Protein AF-Q2I1H5-F1 (afdb_monomer_lite)

InterPro domains:
  IPR007066 RNA polymerase Rpb1, domain 3 [PF04983] (5-114)
  IPR042102 RNA polymerase Rpb1, domain 3 superfamily [G3DSA:1.10.274.100] (1-108)
  IPR045867 DNA-directed RNA polymerase, subunit beta-prime [PTHR19376] (5-130)

pLDDT: mean 94.56, std 4.06, range [67.31, 97.88]

Secondary structure (DSSP, 8-state):
--SPPPPPSB-SSS-B--HHHHHHTTSPTT--EEE--SS--SS-TT--SEEEETTEEEE----HHHHSS-TTSHHHHHHHHHHHHHHHHHHHHHHHHHHHHHHHH-----GGGG---HHHHHHHHHHHHHHHHT-

Sequence (135 aa):
WDGTIPTPAILKPKPLWTGKQILSMTIPRGINIYRSPDPKSSSPVFDDGMLIENGEIIFGIVEKKTVGASQGGLIHVVFREKGPEATRTLFTGLQQIVNYWLFHNGFSIGIGDTVADKKTMAYITEQIKMRKQNV

Organism: NCBI:txid167361

Foldseek 3Di:
DPPDDDFAPDPPPHRHHDPQALLLVLFAFPQWAWFAAVVGDPDDPVQDTWTAHRSGTPTHDDDCCAPNPHDSHRLNRCCVPVNDVSSVSSVVSNCVVVVVVCVVVDDDDDPVVVDDDPVVVVVVVVVVVVVVVVD

Structure (mmCIF, N/CA/C/O backbone):
data_AF-Q2I1H5-F1
#
_entry.id   AF-Q2I1H5-F1
#
loop_
_atom_site.group_PDB
_atom_site.id
_atom_site.type_symbol
_atom_site.label_atom_id
_atom_site.label_alt_id
_atom_site.label_comp_id
_atom_site.label_asym_id
_atom_site.label_entity_id
_atom_site.label_seq_id
_atom_site.pdbx_PDB_ins_code
_atom_site.Cartn_x
_atom_site.Cartn_y
_atom_site.Cartn_z
_atom_site.occupancy
_atom_site.B_iso_or_equiv
_atom_site.auth_seq_id
_atom_site.auth_comp_id
_atom_site.auth_asym_id
_atom_site.auth_atom_id
_atom_site.pdbx_PDB_model_num
ATOM 1 N N . TRP A 1 1 ? -5.488 -8.545 16.524 1.00 77.75 1 TRP A N 1
ATOM 2 C CA . TRP A 1 1 ? -6.118 -9.724 15.905 1.00 77.75 1 TRP A CA 1
ATOM 3 C C . TRP A 1 1 ? -7.009 -10.374 16.945 1.00 77.75 1 TRP A C 1
ATOM 5 O O . TRP A 1 1 ? -6.611 -10.426 18.101 1.00 77.75 1 TRP A O 1
ATOM 15 N N . ASP A 1 2 ? -8.209 -10.787 16.557 1.00 83.25 2 ASP A N 1
ATOM 16 C CA . ASP A 1 2 ? -9.241 -11.355 17.433 1.00 83.25 2 ASP A CA 1
ATOM 17 C C . ASP A 1 2 ? -9.291 -12.895 17.386 1.00 83.25 2 ASP A C 1
ATOM 19 O O . ASP A 1 2 ? -10.192 -13.502 17.954 1.00 83.25 2 ASP A O 1
ATOM 23 N N . GLY A 1 3 ? -8.326 -13.538 16.716 1.00 87.81 3 GLY A N 1
ATOM 24 C CA . GLY A 1 3 ? -8.266 -14.996 16.576 1.00 87.81 3 GLY A CA 1
ATOM 25 C C . GLY A 1 3 ? -9.159 -15.551 15.465 1.00 87.81 3 GLY A C 1
ATOM 26 O O . GLY A 1 3 ? -9.112 -16.748 15.191 1.00 87.81 3 GLY A O 1
ATOM 27 N N . THR A 1 4 ? -9.949 -14.705 14.797 1.00 89.25 4 THR A N 1
ATOM 28 C CA . THR A 1 4 ? -10.846 -15.138 13.724 1.00 89.25 4 THR A CA 1
ATOM 29 C C . THR A 1 4 ? -10.154 -15.049 12.365 1.00 89.25 4 THR A C 1
ATOM 31 O O . THR A 1 4 ? -9.385 -14.122 12.089 1.00 89.25 4 THR A O 1
ATOM 34 N N . ILE A 1 5 ? -10.382 -16.056 11.521 1.00 90.25 5 ILE A N 1
ATOM 35 C CA . ILE A 1 5 ? -9.905 -16.078 10.135 1.00 90.25 5 ILE A CA 1
ATOM 36 C C . ILE A 1 5 ? -11.057 -15.573 9.260 1.00 90.25 5 ILE A C 1
ATOM 38 O O . ILE A 1 5 ? -12.156 -16.125 9.358 1.00 90.25 5 ILE A O 1
ATOM 42 N N . PRO A 1 6 ? -10.847 -14.549 8.413 1.00 93.25 6 PRO A N 1
ATOM 43 C CA . PRO A 1 6 ? -11.909 -14.030 7.562 1.00 93.25 6 PRO A CA 1
ATOM 44 C C . PRO A 1 6 ? -12.341 -15.070 6.527 1.00 93.25 6 PRO A C 1
ATOM 46 O O . PRO A 1 6 ? -11.548 -15.911 6.098 1.00 93.25 6 PRO A O 1
ATOM 49 N N . THR A 1 7 ? -13.585 -14.981 6.066 1.00 95.31 7 THR A N 1
ATOM 50 C CA . THR A 1 7 ? -14.070 -15.807 4.955 1.00 95.31 7 THR A CA 1
ATOM 51 C C . THR A 1 7 ? -13.261 -15.497 3.684 1.00 95.31 7 THR A C 1
ATOM 53 O O . THR A 1 7 ? -13.078 -14.322 3.350 1.00 95.31 7 THR A O 1
ATOM 56 N N . PRO A 1 8 ? -12.759 -16.510 2.955 1.00 96.94 8 PRO A N 1
ATOM 57 C CA . PRO A 1 8 ? -12.002 -16.285 1.725 1.00 96.94 8 PRO A CA 1
ATOM 58 C C . PRO A 1 8 ? -12.863 -15.596 0.661 1.00 96.94 8 PRO A C 1
ATOM 60 O O . PRO A 1 8 ? -14.041 -15.919 0.509 1.00 96.94 8 PRO A O 1
ATOM 63 N N . ALA A 1 9 ? -12.268 -14.674 -0.104 1.00 96.56 9 ALA A N 1
ATOM 64 C CA . ALA A 1 9 ? -12.951 -14.007 -1.218 1.00 96.56 9 ALA A CA 1
ATOM 65 C C . ALA A 1 9 ? -13.382 -14.987 -2.317 1.00 96.56 9 ALA A C 1
ATOM 67 O O . ALA A 1 9 ? -14.408 -14.790 -2.964 1.00 96.56 9 ALA A O 1
ATOM 68 N N . ILE A 1 10 ? -12.597 -16.042 -2.540 1.00 97.00 10 ILE A N 1
ATOM 69 C CA . ILE A 1 10 ? -12.890 -17.084 -3.521 1.00 97.00 10 ILE A CA 1
ATOM 70 C C . ILE A 1 10 ? -13.060 -18.389 -2.757 1.00 97.00 10 ILE A C 1
ATOM 72 O O . ILE A 1 10 ? -12.123 -18.839 -2.111 1.00 97.00 10 ILE A O 1
ATOM 76 N N . LEU A 1 11 ? -14.243 -19.002 -2.823 1.00 95.94 11 LEU A N 1
ATOM 77 C CA . LEU A 1 11 ? -14.542 -20.259 -2.118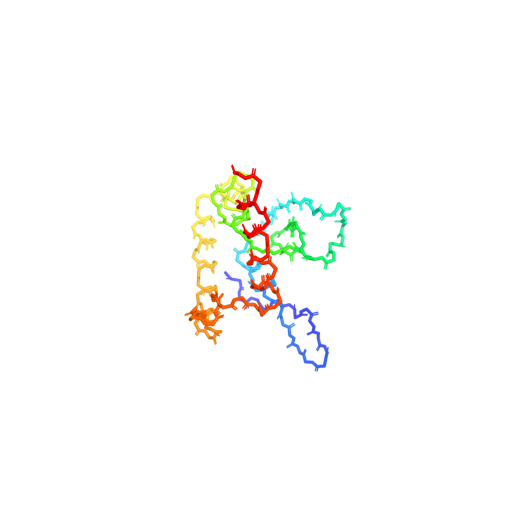 1.00 95.94 11 LEU A CA 1
ATOM 78 C C . LEU A 1 11 ? -14.256 -21.502 -2.968 1.00 95.94 11 LEU A C 1
ATOM 80 O O . LEU A 1 11 ? -13.833 -22.534 -2.452 1.00 95.94 11 LEU A O 1
ATOM 84 N N . LYS A 1 12 ? -14.508 -21.414 -4.276 1.00 95.12 12 LYS A N 1
ATOM 85 C CA . LYS A 1 12 ? -14.357 -22.511 -5.236 1.00 95.12 12 LYS A CA 1
ATOM 86 C C . LYS A 1 12 ? -13.502 -22.047 -6.416 1.00 95.12 12 LYS A C 1
ATOM 88 O O . LYS A 1 12 ? -13.605 -20.883 -6.793 1.00 95.12 12 LYS A O 1
ATOM 93 N N . PRO A 1 13 ? -12.698 -22.933 -7.028 1.00 95.94 13 PRO A N 1
ATOM 94 C CA . PRO A 1 13 ? -12.502 -24.350 -6.688 1.00 95.94 13 PRO A CA 1
ATOM 95 C C . PRO A 1 13 ? -11.647 -24.580 -5.430 1.00 95.94 13 PRO A C 1
ATOM 97 O O . PRO A 1 13 ? -11.707 -25.656 -4.844 1.00 95.94 13 PRO A O 1
ATOM 100 N N . LYS A 1 14 ? -10.885 -23.572 -4.994 1.00 95.81 14 LYS A N 1
ATOM 101 C CA . LYS A 1 14 ? -10.060 -23.601 -3.783 1.00 95.81 14 LYS A CA 1
ATOM 102 C C . LYS A 1 14 ? -10.304 -22.320 -2.977 1.00 95.81 14 LYS A C 1
ATOM 104 O O . LYS A 1 14 ? -10.423 -21.266 -3.604 1.00 95.81 14 LYS A O 1
ATOM 109 N N . PRO A 1 15 ? -10.335 -22.384 -1.633 1.00 96.75 15 PRO A N 1
ATOM 110 C CA . PRO A 1 15 ? -10.400 -21.192 -0.800 1.00 96.75 15 PRO A CA 1
ATOM 111 C C . PRO A 1 15 ? -9.151 -20.321 -1.002 1.00 96.75 15 PRO A C 1
ATOM 113 O O . PRO A 1 15 ? -8.033 -20.776 -0.745 1.00 96.75 15 PRO A O 1
ATOM 116 N N . LEU A 1 16 ? -9.337 -19.086 -1.475 1.00 97.38 16 LEU A N 1
ATOM 117 C CA . LEU A 1 16 ? -8.277 -18.095 -1.671 1.00 97.38 16 LEU A CA 1
ATOM 118 C C . LEU A 1 16 ? -8.685 -16.742 -1.082 1.00 97.38 16 LEU A C 1
ATOM 120 O O . LEU A 1 16 ? -9.809 -16.270 -1.267 1.00 97.38 16 LEU A O 1
ATOM 124 N N . TRP A 1 17 ? -7.728 -16.109 -0.408 1.00 97.25 17 TRP A N 1
ATOM 125 C CA . TRP A 1 17 ? -7.852 -14.769 0.155 1.00 97.25 17 TRP A CA 1
ATOM 126 C C . TRP A 1 17 ? -7.133 -13.758 -0.726 1.00 97.25 17 TRP A C 1
ATOM 128 O O . TRP A 1 17 ? -6.097 -14.063 -1.319 1.00 97.25 17 TRP A O 1
ATOM 138 N N . THR A 1 18 ? -7.659 -12.538 -0.787 1.00 97.44 18 THR A N 1
ATOM 139 C CA . THR A 1 18 ? -6.976 -11.441 -1.481 1.00 97.44 18 THR A CA 1
ATOM 140 C C . THR A 1 18 ? -6.002 -10.728 -0.547 1.00 97.44 18 THR A C 1
ATOM 142 O O . THR A 1 18 ? -6.183 -10.703 0.671 1.00 97.44 18 THR A O 1
ATOM 145 N N . GLY A 1 19 ? -4.992 -10.064 -1.118 1.00 96.19 19 GLY A N 1
ATOM 146 C CA . GLY A 1 19 ? -4.100 -9.201 -0.337 1.00 96.19 19 GLY A CA 1
ATOM 147 C C . GLY A 1 19 ? -4.857 -8.089 0.400 1.00 96.19 19 GLY A C 1
ATOM 148 O O . GLY A 1 19 ? -4.545 -7.792 1.550 1.00 96.19 19 GLY A O 1
ATOM 149 N N . LYS A 1 20 ? -5.913 -7.539 -0.219 1.00 96.81 20 LYS A N 1
ATOM 150 C CA . LYS A 1 20 ? -6.780 -6.519 0.393 1.00 96.81 20 LYS A CA 1
ATOM 151 C C . LYS A 1 20 ? -7.499 -7.042 1.639 1.00 96.81 20 LYS A C 1
ATOM 153 O O . LYS A 1 20 ? -7.543 -6.330 2.638 1.00 96.81 20 LYS A O 1
ATOM 158 N N . GLN A 1 21 ? -7.999 -8.282 1.616 1.00 96.25 21 GLN A N 1
ATOM 159 C CA . GLN A 1 21 ? -8.639 -8.900 2.784 1.00 96.25 21 GLN A CA 1
ATOM 160 C C . GLN A 1 21 ? -7.670 -9.021 3.962 1.00 96.25 21 GLN A C 1
ATOM 162 O O . GLN A 1 21 ? -7.999 -8.612 5.070 1.00 96.25 21 GLN A O 1
ATOM 167 N N . ILE A 1 22 ? -6.461 -9.533 3.717 1.00 95.50 22 ILE A N 1
ATOM 168 C CA . ILE A 1 22 ? -5.457 -9.701 4.776 1.00 95.50 22 ILE A CA 1
ATOM 169 C C . ILE A 1 22 ? -5.007 -8.343 5.324 1.00 95.50 22 ILE A C 1
ATOM 171 O O . ILE A 1 22 ? -4.895 -8.171 6.535 1.00 95.50 22 ILE A O 1
ATOM 175 N N . LEU A 1 23 ? -4.798 -7.352 4.453 1.00 95.56 23 LEU A N 1
ATOM 176 C CA . LEU A 1 23 ? -4.395 -6.016 4.884 1.00 95.56 23 LEU A CA 1
ATOM 177 C C . LEU A 1 23 ? -5.499 -5.316 5.695 1.00 95.56 23 LEU A C 1
ATOM 179 O O . LEU A 1 23 ? -5.200 -4.654 6.688 1.00 95.56 23 LEU A O 1
ATOM 183 N N . SER A 1 24 ? -6.769 -5.525 5.336 1.00 96.31 24 SER A N 1
ATOM 184 C CA . SER A 1 24 ? -7.930 -4.974 6.055 1.00 96.31 24 SER A CA 1
ATOM 185 C C . SER A 1 24 ? -8.008 -5.443 7.508 1.00 96.31 24 SER A C 1
ATOM 187 O O . SER A 1 24 ? -8.428 -4.682 8.370 1.00 96.31 24 SER A O 1
ATOM 189 N N . MET A 1 25 ? -7.499 -6.638 7.834 1.00 94.62 25 MET A N 1
ATOM 190 C CA . MET A 1 25 ? -7.460 -7.137 9.219 1.00 94.62 25 MET A CA 1
ATOM 191 C C . MET A 1 25 ? -6.621 -6.262 10.168 1.00 94.62 25 MET A C 1
ATOM 193 O O . MET A 1 25 ? -6.734 -6.388 11.388 1.00 94.62 25 MET A O 1
ATOM 197 N N . THR A 1 26 ? -5.753 -5.403 9.626 1.00 95.12 26 THR A N 1
ATOM 198 C CA . THR A 1 26 ? -4.949 -4.454 10.414 1.00 95.12 26 THR A CA 1
ATOM 199 C C . THR A 1 26 ? -5.659 -3.133 10.669 1.00 95.12 26 THR A C 1
ATOM 201 O O . THR A 1 26 ? -5.283 -2.407 11.590 1.00 95.12 26 THR A O 1
ATOM 204 N N . ILE A 1 27 ? -6.669 -2.812 9.860 1.00 95.81 27 ILE A N 1
ATOM 205 C CA . ILE A 1 27 ? -7.367 -1.538 9.920 1.00 95.81 27 ILE A CA 1
ATOM 206 C C . ILE A 1 27 ? -8.435 -1.626 11.019 1.00 95.81 27 ILE A C 1
ATOM 208 O O . ILE A 1 27 ? -9.248 -2.551 11.024 1.00 95.81 27 ILE A O 1
ATOM 212 N N . PRO A 1 28 ? -8.458 -0.685 11.981 1.00 95.38 28 PRO A N 1
ATOM 213 C CA . PRO A 1 28 ? -9.484 -0.676 13.014 1.00 95.38 28 PRO A CA 1
ATOM 214 C C . PRO A 1 28 ? -10.895 -0.559 12.427 1.00 95.38 28 PRO A C 1
ATO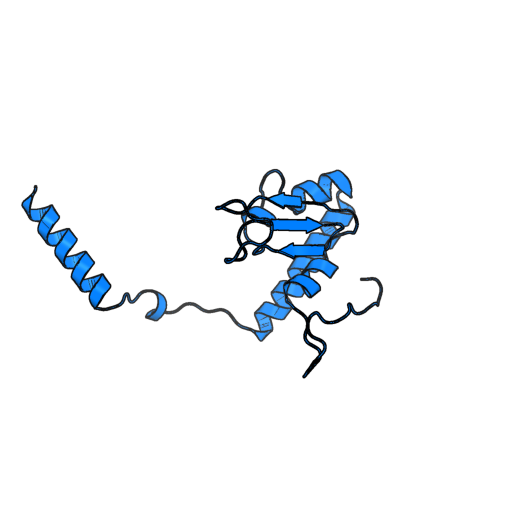M 216 O O . PRO A 1 28 ? -11.126 0.184 11.473 1.00 95.38 28 PRO A O 1
ATOM 219 N N . ARG A 1 29 ? -11.866 -1.224 13.060 1.00 94.50 29 ARG A N 1
ATOM 220 C CA . ARG A 1 29 ? -13.281 -1.087 12.687 1.00 94.50 29 ARG A CA 1
ATOM 221 C C . ARG A 1 29 ? -13.763 0.357 12.835 1.00 94.50 29 ARG A C 1
ATOM 223 O O . ARG A 1 29 ? -13.355 1.077 13.752 1.00 94.50 29 ARG A O 1
ATOM 230 N N . GLY A 1 30 ? -14.6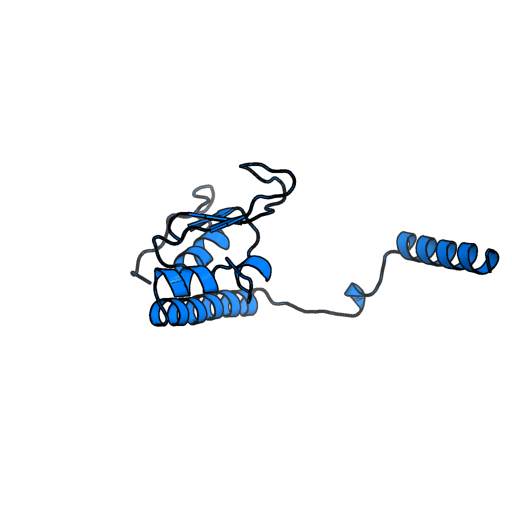84 0.758 11.968 1.00 94.31 30 GLY A N 1
ATOM 231 C CA . GLY A 1 30 ? -15.286 2.091 11.939 1.00 94.31 30 GLY A CA 1
ATOM 232 C C . GLY A 1 30 ? -14.469 3.156 11.208 1.00 94.31 30 GLY A C 1
ATOM 233 O O . GLY A 1 30 ? -14.877 4.308 11.227 1.00 94.31 30 GLY A O 1
ATOM 234 N N . ILE A 1 31 ? -13.348 2.788 10.581 1.00 97.06 31 ILE A N 1
ATOM 235 C CA . ILE A 1 31 ? -12.582 3.687 9.712 1.00 97.06 31 ILE A CA 1
ATOM 236 C C . ILE A 1 31 ? -13.227 3.717 8.333 1.00 97.06 31 ILE A C 1
ATOM 238 O O . ILE A 1 31 ? -13.416 2.665 7.720 1.00 97.06 31 ILE A O 1
ATOM 242 N N . ASN A 1 32 ? -13.517 4.920 7.840 1.00 96.81 32 ASN A N 1
ATOM 243 C CA . ASN A 1 32 ? -14.094 5.126 6.517 1.00 96.81 32 ASN A CA 1
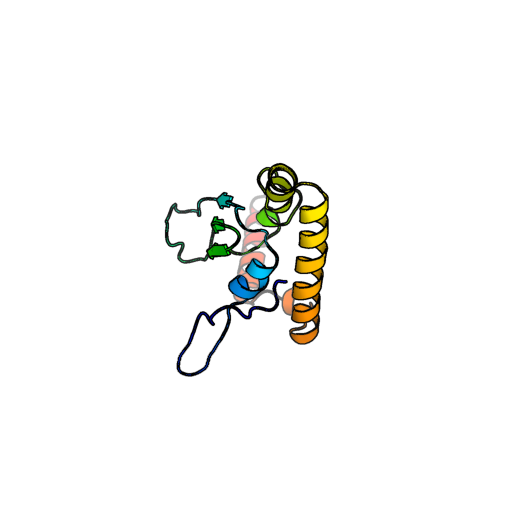ATOM 244 C C . ASN A 1 32 ? -13.251 6.118 5.715 1.00 96.81 32 ASN A C 1
ATOM 246 O O . ASN A 1 32 ? -12.955 7.215 6.185 1.00 96.81 32 ASN A O 1
ATOM 250 N N . ILE A 1 33 ? -12.859 5.739 4.500 1.00 95.38 33 ILE A N 1
ATOM 251 C CA . ILE A 1 33 ? -12.071 6.583 3.597 1.00 95.38 33 ILE A CA 1
ATOM 252 C C . ILE A 1 33 ? -12.613 6.420 2.190 1.00 95.38 33 ILE A C 1
ATOM 254 O O . ILE A 1 33 ? -12.733 5.302 1.701 1.00 95.38 33 ILE A O 1
ATOM 258 N N . TYR A 1 34 ? -12.877 7.540 1.523 1.00 95.00 34 TYR A N 1
ATOM 259 C CA . TYR A 1 34 ? -13.273 7.548 0.124 1.00 95.00 34 TYR A CA 1
ATOM 260 C C . TYR A 1 34 ? -12.411 8.513 -0.683 1.00 95.00 34 TYR A C 1
ATOM 262 O O . TYR A 1 34 ? -12.306 9.702 -0.380 1.00 95.00 34 TYR A O 1
ATOM 270 N N . ARG A 1 35 ? -11.813 7.986 -1.747 1.00 92.50 35 ARG A N 1
ATOM 271 C CA . ARG A 1 35 ? -11.140 8.732 -2.801 1.00 92.50 35 ARG A CA 1
ATOM 272 C C . ARG A 1 35 ? -11.714 8.264 -4.125 1.00 92.50 35 ARG A C 1
ATOM 274 O O . ARG A 1 35 ? -11.568 7.096 -4.481 1.00 92.50 35 ARG A O 1
ATOM 281 N N . SER A 1 36 ? -12.349 9.184 -4.843 1.00 91.38 36 SER A N 1
ATOM 282 C CA . SER A 1 36 ? -12.945 8.869 -6.135 1.00 91.38 36 SER A CA 1
ATOM 283 C C . SER A 1 36 ? -11.868 8.488 -7.160 1.00 91.38 36 SER A C 1
ATOM 285 O O . SER A 1 36 ? -10.864 9.203 -7.231 1.00 91.38 36 SER A O 1
ATOM 287 N N . PRO A 1 37 ? -12.087 7.435 -7.961 1.00 91.38 37 PRO A N 1
ATOM 288 C CA . PRO A 1 37 ? -11.261 7.142 -9.130 1.00 91.38 37 PRO A CA 1
ATOM 289 C C . PRO A 1 37 ? -11.458 8.185 -10.239 1.00 91.38 37 PRO A C 1
ATOM 291 O O . PRO A 1 37 ? -12.444 8.935 -10.221 1.00 91.38 37 PRO A O 1
ATOM 294 N N . ASP A 1 38 ? -10.551 8.193 -11.216 1.00 88.56 38 ASP A N 1
ATOM 295 C CA . ASP A 1 38 ? -10.668 8.958 -12.460 1.00 88.56 38 ASP A CA 1
ATOM 296 C C . ASP A 1 38 ? -10.659 8.017 -13.686 1.00 88.56 38 ASP A C 1
ATOM 298 O O . ASP A 1 38 ? -9.642 7.375 -13.962 1.00 88.56 38 ASP A O 1
ATOM 302 N N . PRO A 1 39 ? -11.776 7.878 -14.432 1.00 88.75 39 PRO A N 1
ATOM 303 C CA . PRO A 1 39 ? -13.063 8.563 -14.276 1.00 88.75 39 PRO A CA 1
ATOM 304 C C . PRO A 1 39 ? -13.857 8.098 -13.046 1.00 88.75 39 PRO A C 1
ATOM 306 O O . PRO A 1 39 ? -13.739 6.958 -12.591 1.00 88.75 39 PRO A O 1
ATOM 309 N N . LYS A 1 40 ? -14.733 8.975 -12.533 1.00 87.75 40 LYS A N 1
ATOM 310 C CA . LYS A 1 40 ? -15.587 8.670 -11.374 1.00 87.75 40 LYS A CA 1
ATOM 311 C C . LYS A 1 40 ? -16.489 7.472 -11.667 1.00 87.75 40 LYS A C 1
ATOM 313 O O . LYS A 1 40 ? -17.360 7.533 -12.530 1.00 87.75 40 LYS A O 1
ATOM 318 N N . SER A 1 41 ? -16.310 6.411 -10.895 1.00 87.69 41 SER A N 1
ATOM 319 C CA . SER A 1 41 ? -17.099 5.187 -10.953 1.00 87.69 41 SER A CA 1
ATOM 320 C C . SER A 1 41 ? -17.149 4.559 -9.565 1.00 87.69 41 SER A C 1
ATOM 322 O O . SER A 1 41 ? -16.172 4.615 -8.820 1.00 87.69 41 SER A O 1
ATOM 324 N N . SER A 1 42 ? -18.271 3.929 -9.223 1.00 85.12 42 SER A N 1
ATOM 325 C CA . SER A 1 42 ? -18.384 3.080 -8.027 1.00 85.12 42 SER A CA 1
ATOM 326 C C . SER A 1 42 ? -17.708 1.716 -8.210 1.00 85.12 42 SER A C 1
ATOM 328 O O . SER A 1 42 ? -17.558 0.962 -7.255 1.00 85.12 42 SER A O 1
ATOM 330 N N . SER A 1 43 ? -17.307 1.385 -9.438 1.00 88.81 43 SER A N 1
ATOM 331 C CA . SER A 1 43 ? -16.619 0.143 -9.794 1.00 88.81 43 SER A CA 1
ATOM 332 C C . SER A 1 43 ? -15.473 0.476 -10.755 1.00 88.81 43 SER A C 1
ATOM 334 O O . SER A 1 43 ? -15.647 0.403 -11.976 1.00 88.81 43 SER A O 1
ATOM 336 N N . PRO A 1 44 ? -14.326 0.950 -10.237 1.00 90.50 44 PRO A N 1
ATOM 337 C CA . PRO A 1 44 ? -13.190 1.326 -11.070 1.00 90.50 44 PRO A CA 1
ATOM 338 C C . PRO A 1 44 ? -12.574 0.103 -11.755 1.00 90.50 44 PRO A C 1
ATOM 340 O O . PRO A 1 44 ? -12.186 -0.861 -11.101 1.00 90.50 44 PRO A O 1
ATOM 343 N N . VAL A 1 45 ? -12.434 0.167 -13.081 1.00 90.38 45 VAL A N 1
ATOM 344 C CA . VAL A 1 45 ? -11.882 -0.931 -13.900 1.00 90.38 45 VAL A CA 1
ATOM 345 C C . VAL A 1 45 ? -10.395 -1.165 -13.613 1.00 90.38 45 VAL A C 1
ATOM 347 O O . VAL A 1 45 ? -9.930 -2.300 -13.637 1.00 90.38 45 VAL A O 1
ATOM 350 N N . PHE A 1 46 ? -9.657 -0.095 -13.314 1.00 90.81 46 PHE A N 1
ATOM 351 C CA . PHE A 1 46 ? -8.212 -0.131 -13.074 1.00 90.81 46 PHE A CA 1
ATOM 352 C C . PHE A 1 46 ? -7.840 -0.156 -11.588 1.00 90.81 46 PHE A C 1
ATOM 354 O O . PHE A 1 46 ? -6.684 0.081 -11.256 1.00 90.81 46 PHE A O 1
ATOM 361 N N . ASP A 1 47 ? -8.812 -0.416 -10.702 1.00 92.12 47 ASP A N 1
ATOM 362 C CA . ASP A 1 47 ? -8.607 -0.397 -9.245 1.00 92.12 47 ASP A CA 1
ATOM 363 C C . ASP A 1 47 ? -8.045 0.952 -8.741 1.00 92.12 47 ASP A C 1
ATOM 365 O O . ASP A 1 47 ? -7.303 1.024 -7.761 1.00 92.12 47 ASP A O 1
ATOM 369 N N . ASP A 1 48 ? -8.392 2.031 -9.448 1.00 91.81 48 ASP A N 1
ATOM 370 C CA . ASP A 1 48 ? -8.042 3.401 -9.083 1.00 91.81 48 ASP A CA 1
ATOM 371 C C . ASP A 1 48 ? -8.918 3.909 -7.924 1.00 91.81 48 ASP A C 1
ATOM 373 O O . ASP A 1 48 ? -9.976 3.357 -7.607 1.00 91.81 48 ASP A O 1
ATOM 377 N N . GLY A 1 49 ? -8.480 4.988 -7.282 1.00 93.25 49 GLY A N 1
ATOM 378 C CA . GLY A 1 49 ? -9.123 5.528 -6.094 1.00 93.25 49 GLY A CA 1
ATOM 379 C C . GLY A 1 49 ? -8.866 4.675 -4.850 1.00 93.25 49 GLY A C 1
ATOM 380 O O . GLY A 1 49 ? -7.880 3.945 -4.746 1.00 93.25 49 GLY A O 1
ATOM 381 N N . MET A 1 50 ? -9.718 4.844 -3.841 1.00 95.69 50 MET A N 1
ATOM 382 C CA . MET A 1 50 ? -9.657 4.080 -2.594 1.00 95.69 50 MET A CA 1
ATOM 383 C C . MET A 1 50 ? -11.010 4.130 -1.896 1.00 95.69 50 MET A C 1
ATOM 385 O O . MET A 1 50 ? -11.520 5.223 -1.643 1.00 95.69 50 MET A O 1
ATOM 389 N N . LEU A 1 51 ? -11.553 2.973 -1.532 1.00 96.12 51 LEU A N 1
ATOM 390 C CA . LEU A 1 51 ? -12.722 2.876 -0.664 1.00 96.12 51 LEU A CA 1
ATOM 391 C C . LEU A 1 51 ? -12.422 1.923 0.489 1.00 96.12 51 LEU A C 1
ATOM 393 O O . LEU A 1 51 ? -12.216 0.727 0.284 1.00 96.12 51 LEU A O 1
ATOM 397 N N . ILE A 1 52 ? -12.415 2.480 1.696 1.00 97.31 52 ILE A N 1
ATOM 398 C CA . ILE A 1 52 ? -12.359 1.743 2.953 1.00 97.31 52 ILE A CA 1
ATOM 399 C C . ILE A 1 52 ? -13.677 1.996 3.668 1.00 97.31 52 ILE A C 1
ATOM 401 O O . ILE A 1 52 ? -14.011 3.154 3.920 1.00 97.31 52 ILE A O 1
ATOM 405 N N . GLU A 1 53 ? -14.402 0.934 3.990 1.00 96.94 53 GLU A N 1
ATOM 406 C CA . GLU A 1 53 ? -15.682 0.995 4.687 1.00 96.94 53 GLU A CA 1
ATOM 407 C C . GLU A 1 53 ? -15.619 0.127 5.943 1.00 96.94 53 GLU A C 1
ATOM 409 O O . GLU A 1 53 ? -15.294 -1.055 5.888 1.00 96.94 53 GLU A O 1
ATOM 414 N N . ASN A 1 54 ? -15.880 0.729 7.102 1.00 96.25 54 ASN A N 1
ATOM 415 C CA . ASN A 1 54 ? -15.823 0.076 8.409 1.00 96.25 54 ASN A CA 1
ATOM 416 C C . ASN A 1 54 ? -14.506 -0.691 8.692 1.00 96.25 54 ASN A C 1
ATOM 418 O O . ASN A 1 54 ? -14.491 -1.665 9.444 1.00 96.25 54 ASN A O 1
ATOM 422 N N . GLY A 1 55 ? -13.386 -0.222 8.139 1.00 95.38 55 GLY A N 1
ATOM 423 C CA . GLY A 1 55 ? -12.081 -0.880 8.240 1.00 95.38 55 GLY A CA 1
ATOM 424 C C . GLY A 1 55 ? -11.811 -1.965 7.188 1.00 95.38 55 GLY A C 1
ATOM 425 O O . GLY A 1 55 ? -10.763 -2.601 7.240 1.00 95.38 55 GLY A O 1
ATOM 426 N N . GLU A 1 56 ? -12.692 -2.162 6.209 1.00 96.62 56 GLU A N 1
ATOM 427 C CA . GLU A 1 56 ? -12.489 -3.100 5.102 1.00 96.62 56 GLU A CA 1
ATOM 428 C C . GLU A 1 56 ? -12.192 -2.367 3.793 1.00 96.62 56 GLU A C 1
ATOM 430 O O . GLU A 1 56 ? -12.896 -1.435 3.413 1.00 96.62 56 GLU A O 1
ATOM 435 N N . ILE A 1 57 ? -11.137 -2.780 3.087 1.00 97.06 57 ILE A N 1
ATOM 436 C CA . ILE A 1 57 ? -10.790 -2.236 1.769 1.00 97.06 57 ILE A CA 1
ATOM 437 C C . ILE A 1 57 ? -11.685 -2.895 0.718 1.00 97.06 57 ILE A C 1
ATOM 439 O O . ILE A 1 57 ? -11.513 -4.075 0.405 1.00 97.06 57 ILE A O 1
ATOM 443 N N . ILE A 1 58 ? -12.588 -2.111 0.133 1.00 95.44 58 ILE A N 1
ATOM 444 C CA . ILE A 1 58 ? -13.526 -2.567 -0.898 1.00 95.44 58 ILE A CA 1
ATOM 445 C C . ILE A 1 58 ? -12.858 -2.542 -2.278 1.00 95.44 58 ILE A C 1
ATOM 447 O O . ILE A 1 58 ? -12.869 -3.538 -3.000 1.00 95.44 58 ILE A O 1
ATOM 451 N N . PHE A 1 59 ? -12.220 -1.423 -2.628 1.00 95.00 59 PHE A N 1
ATOM 452 C CA . PHE A 1 59 ? -11.428 -1.273 -3.850 1.00 95.00 59 PHE A CA 1
ATOM 453 C C . PHE A 1 59 ? -10.300 -0.256 -3.654 1.00 95.00 59 PHE A C 1
ATOM 455 O O . PHE A 1 59 ? -10.313 0.535 -2.706 1.00 95.00 59 PHE A O 1
ATOM 462 N N . GLY A 1 60 ? -9.346 -0.255 -4.582 1.00 95.31 60 GLY A N 1
ATOM 463 C CA . GLY A 1 60 ? -8.239 0.687 -4.623 1.00 95.31 60 GLY A CA 1
ATOM 464 C C . GLY A 1 60 ? -6.893 0.030 -4.346 1.00 95.31 60 GLY A C 1
ATOM 465 O O . GLY A 1 60 ? -6.761 -0.839 -3.474 1.00 95.31 60 GLY A O 1
ATOM 466 N N . ILE A 1 61 ? -5.858 0.499 -5.039 1.00 95.56 61 ILE A N 1
ATOM 467 C CA . ILE A 1 61 ? -4.473 0.115 -4.757 1.00 95.56 61 ILE A CA 1
ATOM 468 C C . ILE A 1 61 ? -3.951 0.927 -3.566 1.00 95.56 61 ILE A C 1
ATOM 470 O O . ILE A 1 61 ? -3.975 2.160 -3.541 1.00 95.56 61 ILE A O 1
ATOM 474 N N . VAL A 1 62 ? -3.453 0.227 -2.546 1.00 95.56 62 VAL A N 1
ATOM 475 C CA . VAL A 1 62 ? -2.875 0.863 -1.358 1.00 95.56 62 VAL A CA 1
ATOM 476 C C . VAL A 1 62 ? -1.488 1.407 -1.696 1.00 95.56 62 VAL A C 1
ATOM 478 O O . VAL A 1 62 ? -0.500 0.682 -1.703 1.00 95.56 62 VAL A O 1
ATOM 481 N N . GLU A 1 63 ? -1.429 2.707 -1.978 1.00 93.69 63 GLU A N 1
ATOM 482 C CA . GLU A 1 63 ? -0.210 3.422 -2.366 1.00 93.69 63 GLU A CA 1
ATOM 483 C C . GLU A 1 63 ? 0.182 4.524 -1.364 1.00 93.69 63 GLU A C 1
ATOM 485 O O . GLU A 1 63 ? -0.492 4.760 -0.354 1.00 93.69 63 GLU A O 1
ATOM 490 N N . LYS A 1 64 ? 1.248 5.275 -1.680 1.00 94.56 64 LYS A N 1
ATOM 491 C CA . LYS A 1 64 ? 1.730 6.420 -0.887 1.00 94.56 64 LYS A CA 1
ATOM 492 C C . LYS A 1 64 ? 0.618 7.408 -0.530 1.00 94.56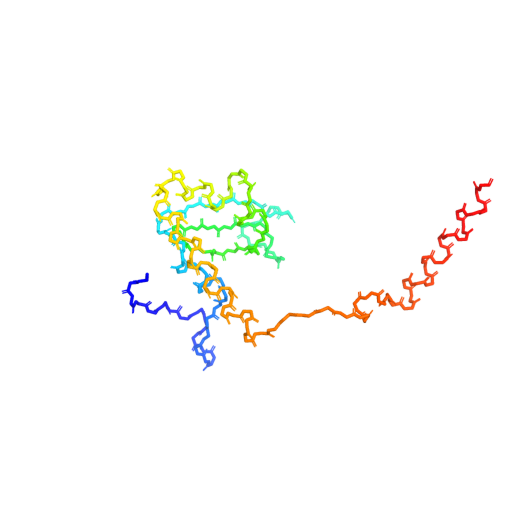 64 LYS A C 1
ATOM 494 O O . LYS A 1 64 ? 0.617 7.938 0.572 1.00 94.56 64 LYS A O 1
ATOM 499 N N . LYS A 1 65 ? -0.339 7.657 -1.426 1.00 92.31 65 LYS A N 1
ATOM 500 C CA . LYS A 1 65 ? -1.450 8.578 -1.149 1.00 92.31 65 LYS A CA 1
ATOM 501 C C . LYS A 1 65 ? -2.372 8.072 -0.033 1.00 92.31 65 LYS A C 1
ATOM 503 O O . LYS A 1 65 ? -3.073 8.866 0.585 1.00 92.31 65 LYS A O 1
ATOM 508 N N . THR A 1 66 ? -2.435 6.763 0.203 1.00 93.50 66 THR A N 1
ATOM 509 C CA . THR A 1 66 ? -3.317 6.147 1.207 1.00 93.50 66 THR A CA 1
ATOM 510 C C . THR A 1 66 ? -2.579 5.903 2.520 1.00 93.50 66 THR A C 1
ATOM 512 O O . THR A 1 66 ? -3.080 6.302 3.565 1.00 93.50 66 THR A O 1
ATOM 515 N N . VAL A 1 67 ? -1.383 5.306 2.481 1.00 94.38 67 VAL A N 1
ATOM 516 C CA . VAL A 1 67 ? -0.604 4.936 3.687 1.00 94.38 67 VAL A CA 1
ATOM 517 C C . VAL A 1 67 ? 0.577 5.862 3.982 1.00 94.38 67 VAL A C 1
ATOM 519 O O . VAL A 1 67 ? 1.302 5.643 4.944 1.00 94.38 67 VAL A O 1
ATOM 522 N N . GLY A 1 68 ? 0.820 6.879 3.160 1.00 92.31 68 GLY A N 1
ATOM 523 C CA . GLY A 1 68 ? 1.872 7.865 3.397 1.00 92.31 68 GLY A CA 1
ATOM 524 C C . GLY A 1 68 ? 1.411 9.031 4.270 1.00 92.31 68 GLY A C 1
ATOM 525 O O . GLY A 1 68 ? 0.287 9.073 4.771 1.00 92.31 68 GLY A O 1
ATOM 526 N N . ALA A 1 69 ? 2.289 10.027 4.406 1.00 92.62 69 ALA A N 1
ATOM 527 C CA . ALA A 1 69 ? 2.029 11.279 5.117 1.00 92.62 69 ALA A CA 1
ATOM 528 C C . ALA A 1 69 ? 1.126 12.230 4.301 1.00 92.62 69 ALA A C 1
ATOM 530 O O . ALA A 1 69 ? 1.503 13.353 3.972 1.00 92.62 69 ALA A O 1
ATOM 531 N N . SER A 1 70 ? -0.055 11.752 3.911 1.00 89.44 70 SER A N 1
ATOM 532 C CA . SER A 1 70 ? -1.048 12.506 3.146 1.00 89.44 70 SER A CA 1
ATOM 533 C C . SER A 1 70 ? -2.177 12.994 4.052 1.00 89.44 70 SER A C 1
ATOM 535 O O . SER A 1 70 ? -2.646 12.273 4.936 1.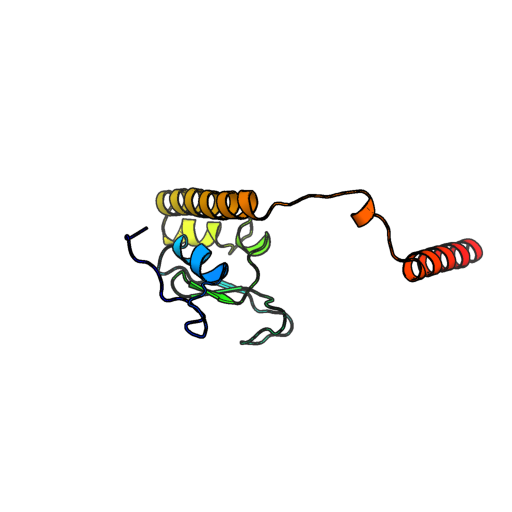00 89.44 70 SER A O 1
ATOM 537 N N . GLN A 1 71 ? -2.655 14.219 3.818 1.00 90.62 71 GLN A N 1
ATOM 538 C CA . GLN A 1 71 ? -3.884 14.694 4.456 1.00 90.62 71 GLN A CA 1
ATOM 539 C C . GLN A 1 71 ? -5.070 13.825 4.009 1.00 90.62 71 GLN A C 1
ATOM 541 O O . GLN A 1 71 ? -5.137 13.418 2.853 1.00 90.62 71 GLN A O 1
ATOM 546 N N . GLY A 1 72 ? -5.971 13.486 4.936 1.00 90.75 72 GLY A N 1
ATOM 547 C CA . GLY A 1 72 ? -7.035 12.506 4.694 1.00 90.75 72 GLY A CA 1
ATOM 548 C C . GLY A 1 72 ? -6.561 11.077 4.385 1.00 90.75 72 GLY A C 1
ATOM 549 O O . GLY A 1 72 ? -7.369 10.264 3.952 1.00 90.75 72 GLY A O 1
ATOM 550 N N . GLY A 1 73 ? -5.273 10.757 4.563 1.00 93.75 73 GLY A N 1
ATOM 551 C CA . GLY A 1 73 ? -4.760 9.392 4.428 1.00 93.75 73 GLY A CA 1
ATOM 552 C C . GLY A 1 73 ? -5.160 8.495 5.602 1.00 93.75 73 GLY A C 1
ATOM 553 O O . GLY A 1 73 ? -5.600 8.976 6.647 1.00 93.75 73 GLY A O 1
ATOM 554 N N . LEU A 1 74 ? -4.938 7.188 5.457 1.00 96.06 74 LEU A N 1
ATOM 555 C CA . LEU A 1 74 ? -5.306 6.167 6.440 1.00 96.06 74 LEU A CA 1
ATOM 556 C C . LEU A 1 74 ? -4.756 6.465 7.834 1.00 96.06 74 LEU A C 1
ATOM 558 O O . LEU A 1 74 ? -5.505 6.462 8.805 1.00 96.06 74 LEU A O 1
ATOM 562 N N . ILE A 1 75 ? -3.465 6.787 7.924 1.00 96.56 75 ILE A N 1
ATOM 563 C CA . ILE A 1 75 ? -2.809 7.095 9.201 1.00 96.56 75 ILE A CA 1
ATOM 564 C C . ILE A 1 75 ? -3.441 8.328 9.850 1.00 96.56 75 ILE A C 1
ATOM 566 O O . ILE A 1 75 ? -3.700 8.330 11.049 1.00 96.56 75 ILE A O 1
ATOM 570 N N . HIS A 1 76 ? -3.713 9.370 9.064 1.00 96.19 76 HIS A N 1
ATOM 571 C CA . HIS A 1 76 ? -4.297 10.605 9.574 1.00 96.19 76 HIS A CA 1
ATOM 572 C C . HIS A 1 76 ? -5.717 10.369 10.110 1.00 96.19 76 HIS A C 1
ATOM 574 O O . HIS A 1 76 ? -6.028 10.808 11.217 1.00 96.19 76 HIS A O 1
ATOM 580 N N . VAL A 1 77 ? -6.557 9.645 9.368 1.00 96.69 77 VAL A N 1
ATOM 581 C CA . VAL A 1 77 ? -7.930 9.325 9.791 1.00 96.69 77 VAL A CA 1
ATOM 582 C C . VAL A 1 77 ? -7.919 8.451 11.045 1.00 96.69 77 VAL A C 1
ATOM 584 O O . VAL A 1 77 ? -8.558 8.798 12.033 1.00 96.69 77 VAL A O 1
ATOM 587 N N . VAL A 1 78 ? -7.115 7.385 11.068 1.00 97.25 78 VAL A N 1
ATOM 588 C CA . VAL A 1 78 ? -7.018 6.483 12.227 1.00 97.25 78 VAL A CA 1
ATOM 589 C C . VAL A 1 78 ? -6.515 7.217 13.467 1.00 97.25 78 VAL A C 1
ATOM 591 O O . VAL A 1 78 ? -7.073 7.037 14.548 1.00 97.25 78 VAL A O 1
ATOM 594 N N . PHE A 1 79 ? -5.525 8.098 13.322 1.00 97.06 79 PHE A N 1
ATOM 595 C CA . PHE A 1 79 ? -5.023 8.891 14.441 1.00 97.06 79 PHE A CA 1
ATOM 596 C C . PHE A 1 79 ? -6.091 9.814 15.021 1.00 97.06 79 PHE A C 1
ATOM 598 O O . PHE A 1 79 ? -6.204 9.930 16.240 1.00 97.06 79 PHE A O 1
ATOM 605 N N . ARG A 1 80 ? -6.904 10.444 14.166 1.00 96.62 80 ARG A N 1
ATOM 606 C CA . ARG A 1 80 ? -7.965 11.351 14.617 1.00 96.62 80 ARG A CA 1
ATOM 607 C C . ARG A 1 80 ? -9.175 10.627 15.196 1.00 96.62 80 ARG A C 1
ATOM 609 O O . ARG A 1 80 ? -9.756 11.131 16.149 1.00 96.62 80 ARG A O 1
ATOM 616 N N . GLU A 1 81 ? -9.549 9.478 14.645 1.00 96.62 81 GLU A N 1
ATOM 617 C CA . GLU A 1 81 ? -10.769 8.764 15.045 1.00 96.62 81 GLU A CA 1
ATOM 618 C C . GLU A 1 81 ? -10.544 7.734 16.156 1.00 96.62 81 GLU A C 1
ATOM 620 O O . GLU A 1 81 ? -11.451 7.468 16.943 1.00 96.62 81 GLU A O 1
ATOM 625 N N . LYS A 1 82 ? -9.355 7.122 16.222 1.00 96.56 82 LYS A N 1
ATOM 626 C CA . LYS A 1 82 ? -9.035 6.015 17.145 1.00 96.56 82 LYS A CA 1
ATOM 627 C C . LYS A 1 82 ? -7.865 6.320 18.079 1.00 96.56 82 LYS A C 1
ATOM 629 O O . LYS A 1 82 ? -7.605 5.548 19.000 1.00 96.56 82 LYS A O 1
ATOM 634 N N . GLY A 1 83 ? -7.175 7.437 17.866 1.00 97.25 83 GLY A N 1
ATOM 635 C CA . GLY A 1 83 ? -6.092 7.897 18.724 1.00 97.25 83 GLY A CA 1
ATOM 636 C C . GLY A 1 83 ? -4.720 7.274 18.422 1.00 97.25 83 GLY A C 1
ATOM 637 O O . GLY A 1 83 ? -4.554 6.457 17.504 1.00 97.25 83 GLY A O 1
ATOM 638 N N . PRO A 1 84 ? -3.702 7.670 19.205 1.00 97.44 84 PRO A N 1
ATOM 639 C CA . PRO A 1 84 ? -2.306 7.316 18.958 1.00 97.44 84 PRO A CA 1
ATOM 640 C C . PRO A 1 84 ? -2.011 5.824 19.145 1.00 97.44 84 PRO A C 1
ATOM 642 O O . PRO A 1 84 ? -1.274 5.253 18.345 1.00 97.44 84 PRO A O 1
ATOM 645 N N . GLU A 1 85 ? -2.610 5.163 20.142 1.00 97.38 85 GLU A N 1
ATOM 646 C CA . GLU A 1 85 ? -2.354 3.737 20.399 1.00 97.38 85 GLU A CA 1
ATOM 647 C C . GLU A 1 85 ? -2.855 2.845 19.261 1.00 97.38 85 GLU A C 1
ATOM 649 O O . GLU A 1 85 ? -2.110 2.003 18.763 1.00 97.38 85 GLU A O 1
ATOM 654 N N . ALA A 1 86 ? -4.078 3.080 18.775 1.00 96.25 86 ALA A N 1
ATOM 655 C CA . ALA A 1 86 ? -4.611 2.353 17.624 1.00 96.25 86 ALA A CA 1
ATOM 656 C C . ALA A 1 86 ? -3.757 2.580 16.367 1.00 96.25 86 ALA A C 1
ATOM 658 O O . ALA A 1 86 ? -3.516 1.654 15.594 1.00 96.25 86 ALA A O 1
ATOM 659 N N . THR A 1 87 ? -3.245 3.800 16.193 1.00 96.94 87 THR A N 1
ATOM 660 C CA . THR A 1 87 ? -2.345 4.140 15.085 1.00 96.94 87 THR A CA 1
ATOM 661 C C . THR A 1 87 ? -1.007 3.410 15.198 1.00 96.94 87 THR A C 1
ATOM 663 O O . THR A 1 87 ? -0.503 2.892 14.204 1.00 96.94 87 THR A O 1
ATOM 666 N N . ARG A 1 88 ? -0.442 3.305 16.406 1.00 97.19 88 ARG A N 1
ATOM 667 C CA . ARG A 1 88 ? 0.772 2.520 16.665 1.00 97.19 88 ARG A CA 1
ATOM 668 C C . ARG A 1 88 ? 0.561 1.053 16.297 1.00 97.19 88 ARG A C 1
ATOM 670 O O . ARG A 1 88 ? 1.378 0.485 15.575 1.00 97.19 88 ARG A O 1
ATOM 677 N N . THR A 1 89 ? -0.549 0.458 16.735 1.00 96.19 89 THR A N 1
ATOM 678 C CA . THR A 1 89 ? -0.905 -0.924 16.382 1.00 96.19 89 THR A CA 1
ATOM 679 C C . THR A 1 89 ? -1.081 -1.101 14.875 1.00 96.19 89 THR A C 1
ATOM 681 O O . THR A 1 89 ? -0.596 -2.092 14.329 1.00 96.19 89 THR A O 1
ATOM 684 N N . LEU A 1 90 ? -1.706 -0.137 14.191 1.00 96.38 90 LEU A N 1
ATOM 685 C CA . LEU A 1 90 ? -1.844 -0.143 12.735 1.00 96.38 90 LEU A CA 1
ATOM 686 C C . LEU A 1 90 ? -0.475 -0.175 12.042 1.00 96.38 90 LEU A C 1
ATOM 688 O O . LEU A 1 90 ? -0.263 -1.009 11.164 1.00 96.38 90 LEU A O 1
ATOM 692 N N . PHE A 1 91 ? 0.467 0.688 12.444 1.00 97.06 91 PHE A N 1
ATOM 693 C CA . PHE A 1 91 ? 1.820 0.692 11.878 1.00 97.06 91 PHE A CA 1
ATOM 694 C C . PHE A 1 91 ? 2.507 -0.662 12.032 1.00 97.06 91 PHE A C 1
ATOM 696 O O . PHE A 1 91 ? 3.026 -1.201 11.054 1.00 97.06 91 PHE A O 1
ATOM 703 N N . THR A 1 92 ? 2.477 -1.226 13.241 1.00 97.12 92 THR A N 1
ATOM 704 C CA . THR A 1 92 ? 3.074 -2.536 13.512 1.00 97.12 92 THR A CA 1
ATOM 705 C C . THR A 1 92 ? 2.425 -3.630 12.664 1.00 97.12 92 THR A C 1
ATOM 707 O O . THR A 1 92 ? 3.140 -4.402 12.029 1.00 97.12 92 THR A O 1
ATOM 710 N N . GLY A 1 93 ? 1.091 -3.673 12.594 1.00 96.00 93 GLY A N 1
ATOM 711 C CA . GLY A 1 93 ? 0.362 -4.686 11.829 1.00 96.00 93 GLY A CA 1
ATOM 712 C C . GLY A 1 93 ? 0.633 -4.612 10.326 1.00 96.00 93 GLY A C 1
ATOM 713 O O . GLY A 1 93 ? 0.947 -5.631 9.709 1.00 96.00 93 GLY A O 1
ATOM 714 N N . LEU A 1 94 ? 0.573 -3.408 9.744 1.00 96.31 94 LEU A N 1
ATOM 715 C CA . LEU A 1 94 ? 0.864 -3.190 8.324 1.00 96.31 94 LEU A CA 1
ATOM 716 C C . LEU A 1 94 ? 2.288 -3.629 7.975 1.00 96.31 94 LEU A C 1
ATOM 718 O O . LEU A 1 94 ? 2.485 -4.372 7.015 1.00 96.31 94 LEU A O 1
ATOM 722 N N . GLN A 1 95 ? 3.278 -3.211 8.767 1.00 97.31 95 GLN A N 1
ATOM 723 C CA . GLN A 1 95 ? 4.678 -3.558 8.525 1.00 97.31 95 GLN A CA 1
ATOM 724 C C . GLN A 1 95 ? 4.921 -5.062 8.659 1.00 97.31 95 GLN A C 1
ATOM 726 O O . GLN A 1 95 ? 5.584 -5.639 7.805 1.00 97.31 95 GLN A O 1
ATOM 731 N N . GLN A 1 96 ? 4.370 -5.719 9.682 1.00 96.81 96 GLN A N 1
ATOM 732 C CA . GLN A 1 96 ? 4.544 -7.162 9.872 1.00 96.81 96 GLN A CA 1
ATOM 733 C C . GLN A 1 96 ? 3.991 -7.969 8.694 1.00 96.81 96 GLN A C 1
ATOM 735 O O . GLN A 1 96 ? 4.695 -8.828 8.163 1.00 96.81 96 GLN A O 1
ATOM 740 N N . ILE A 1 97 ? 2.767 -7.670 8.250 1.00 96.38 97 ILE A N 1
ATOM 741 C CA . ILE A 1 97 ? 2.132 -8.387 7.137 1.00 96.38 97 ILE A CA 1
ATOM 742 C C . ILE A 1 97 ? 2.864 -8.128 5.823 1.00 96.38 97 ILE A C 1
ATOM 744 O O . ILE A 1 97 ? 3.195 -9.078 5.113 1.00 96.38 97 ILE A O 1
ATOM 748 N N . VAL A 1 98 ? 3.146 -6.862 5.500 1.00 97.19 98 VAL A N 1
ATOM 749 C CA . VAL A 1 98 ? 3.788 -6.512 4.227 1.00 97.19 98 VAL A CA 1
ATOM 750 C C . VAL A 1 98 ? 5.218 -7.040 4.176 1.00 97.19 98 VAL A C 1
ATOM 752 O O . VAL A 1 98 ? 5.598 -7.608 3.159 1.00 97.19 98 VAL A O 1
ATOM 755 N N . ASN A 1 99 ? 5.991 -6.938 5.261 1.00 97.88 99 ASN A N 1
ATOM 756 C CA . ASN A 1 99 ? 7.359 -7.459 5.293 1.00 97.88 99 ASN A CA 1
ATOM 757 C C . ASN A 1 99 ? 7.385 -8.985 5.183 1.00 97.88 99 ASN A C 1
ATOM 759 O O . ASN A 1 99 ? 8.210 -9.525 4.450 1.00 97.88 99 ASN A O 1
ATOM 763 N N . TYR A 1 100 ? 6.476 -9.686 5.869 1.00 97.69 100 TYR A N 1
ATOM 764 C CA . TYR A 1 100 ? 6.376 -11.141 5.765 1.00 97.69 100 TYR A CA 1
ATOM 765 C C . TYR A 1 100 ? 6.000 -11.576 4.346 1.00 97.69 100 TYR A C 1
ATOM 767 O O . TYR A 1 100 ? 6.612 -12.489 3.791 1.00 97.69 100 TYR A O 1
ATOM 775 N N . TRP A 1 101 ? 5.028 -10.900 3.731 1.00 97.69 101 TRP A N 1
ATOM 776 C CA . TRP A 1 101 ? 4.658 -11.147 2.341 1.00 97.69 101 TRP A CA 1
ATOM 777 C C . TRP A 1 101 ? 5.835 -10.860 1.400 1.00 97.69 101 TRP A C 1
ATOM 779 O O . TRP A 1 101 ? 6.195 -11.714 0.593 1.00 97.69 101 TRP A O 1
ATOM 789 N N . LEU A 1 102 ? 6.492 -9.709 1.543 1.00 97.81 102 LEU A N 1
ATOM 790 C CA . LEU A 1 102 ? 7.607 -9.297 0.692 1.00 97.81 102 LEU A CA 1
ATOM 791 C C . LEU A 1 102 ? 8.799 -10.252 0.800 1.00 97.81 102 LEU A C 1
ATOM 793 O O . LEU A 1 102 ? 9.426 -10.546 -0.211 1.00 97.81 102 LEU A O 1
ATOM 797 N N . PHE A 1 103 ? 9.072 -10.783 1.993 1.00 97.75 103 PHE A N 1
ATOM 798 C CA . PHE A 1 103 ? 10.123 -11.777 2.209 1.00 97.75 103 PHE A CA 1
ATOM 799 C C . PHE A 1 103 ? 9.919 -13.043 1.361 1.00 97.75 103 PHE A C 1
ATOM 801 O O . PHE A 1 103 ? 10.884 -13.579 0.828 1.00 97.75 103 PHE A O 1
ATOM 808 N N . HIS A 1 104 ? 8.672 -13.497 1.196 1.00 97.25 104 HIS A N 1
ATOM 809 C CA . HIS A 1 104 ? 8.354 -14.697 0.412 1.00 97.25 104 HIS A CA 1
ATOM 810 C C . HIS A 1 104 ? 8.161 -14.422 -1.082 1.00 97.25 104 HIS A C 1
ATOM 812 O O . HIS A 1 104 ? 8.397 -15.311 -1.894 1.00 97.25 104 HIS A O 1
ATOM 818 N N . ASN A 1 105 ? 7.710 -13.221 -1.456 1.00 96.75 105 ASN A N 1
ATOM 819 C CA . ASN A 1 105 ? 7.530 -12.859 -2.866 1.00 96.75 105 ASN A CA 1
ATOM 820 C C . ASN A 1 105 ? 8.854 -12.447 -3.514 1.00 96.75 105 ASN A C 1
ATOM 822 O O . ASN A 1 105 ? 9.110 -12.787 -4.666 1.00 96.75 105 ASN A O 1
ATOM 826 N N . GLY A 1 106 ? 9.694 -11.731 -2.765 1.00 96.06 106 GLY A N 1
ATOM 827 C CA . GLY A 1 106 ? 10.890 -11.084 -3.279 1.00 96.06 106 GLY A CA 1
ATOM 828 C C . GLY A 1 106 ? 10.571 -9.829 -4.095 1.00 96.06 106 GLY A C 1
ATOM 829 O O . GLY A 1 106 ? 9.523 -9.694 -4.723 1.00 96.06 106 GLY A O 1
ATOM 830 N N . PHE A 1 107 ? 11.506 -8.885 -4.085 1.00 97.06 107 PHE A N 1
ATOM 831 C CA . PHE A 1 107 ? 11.510 -7.731 -4.977 1.00 97.06 107 PHE A CA 1
ATOM 832 C C . PHE A 1 107 ? 12.961 -7.387 -5.304 1.00 97.06 107 PHE A C 1
ATOM 834 O O . PHE A 1 107 ? 13.816 -7.397 -4.418 1.00 97.06 107 PHE A O 1
ATOM 841 N N . SER A 1 108 ? 13.254 -7.126 -6.573 1.00 96.31 108 SER A N 1
ATOM 842 C CA . SER A 1 108 ? 14.603 -6.821 -7.045 1.00 96.31 108 SER A CA 1
ATOM 843 C C . SER A 1 108 ? 14.540 -5.873 -8.237 1.00 96.31 108 SER A C 1
ATOM 845 O O . SER A 1 108 ? 13.486 -5.721 -8.849 1.00 96.31 108 SER A O 1
ATOM 847 N N . ILE A 1 109 ? 15.672 -5.244 -8.541 1.00 97.00 109 ILE A N 1
ATOM 848 C CA . ILE A 1 109 ? 15.870 -4.374 -9.700 1.00 97.00 109 ILE A CA 1
ATOM 849 C C . ILE A 1 109 ? 17.194 -4.746 -10.370 1.00 97.00 109 ILE A C 1
ATOM 851 O O . ILE A 1 109 ? 18.162 -5.097 -9.690 1.00 97.00 109 ILE A O 1
ATOM 855 N N . GLY A 1 110 ? 17.257 -4.663 -11.694 1.00 96.69 110 GLY A N 1
ATOM 856 C CA . GLY A 1 110 ? 18.449 -4.996 -12.468 1.00 96.69 110 GLY A CA 1
ATOM 857 C C . GLY A 1 110 ? 18.621 -4.130 -13.711 1.00 96.69 110 GLY A C 1
ATOM 858 O O . GLY A 1 110 ? 17.794 -3.284 -14.038 1.00 96.69 110 GLY A O 1
ATOM 859 N N . ILE A 1 111 ? 19.710 -4.366 -14.450 1.00 96.56 111 ILE A N 1
ATOM 860 C CA . ILE A 1 111 ? 19.994 -3.625 -15.691 1.00 96.56 111 ILE A CA 1
ATOM 861 C C . ILE A 1 111 ? 18.866 -3.779 -16.722 1.00 96.56 111 ILE A C 1
ATOM 863 O O . ILE A 1 111 ? 18.574 -2.838 -17.454 1.00 96.56 111 ILE A O 1
ATOM 867 N N . GLY A 1 112 ? 18.192 -4.934 -16.739 1.00 95.25 112 GLY A N 1
ATOM 868 C CA . GLY A 1 112 ? 17.073 -5.215 -17.639 1.00 95.25 112 GLY A CA 1
ATOM 869 C C . GLY A 1 112 ? 15.908 -4.234 -17.493 1.00 95.25 112 GLY A C 1
ATOM 870 O O . GLY A 1 112 ? 15.318 -3.870 -18.504 1.00 95.25 112 GLY A O 1
ATOM 871 N N . ASP A 1 113 ? 15.650 -3.720 -16.285 1.00 95.75 113 ASP A N 1
ATOM 872 C CA . ASP A 1 113 ? 14.579 -2.741 -16.034 1.00 95.75 113 ASP A CA 1
ATOM 873 C C . ASP A 1 113 ? 14.881 -1.365 -16.649 1.00 95.75 113 ASP A C 1
ATOM 875 O O . ASP A 1 113 ? 13.992 -0.529 -16.799 1.00 95.75 113 ASP A O 1
ATOM 879 N N . THR A 1 114 ? 16.144 -1.119 -17.018 1.00 95.12 114 THR A N 1
ATOM 880 C CA . THR A 1 114 ? 16.593 0.140 -17.635 1.00 95.12 114 THR A CA 1
ATOM 881 C C . THR A 1 114 ? 16.667 0.075 -19.161 1.00 95.12 114 THR A C 1
ATOM 883 O O . THR A 1 114 ? 16.826 1.108 -19.814 1.00 95.12 114 THR A O 1
ATOM 886 N N . VAL A 1 115 ? 16.555 -1.120 -19.753 1.00 95.00 115 VAL A N 1
ATOM 887 C CA . VAL A 1 115 ? 16.653 -1.304 -21.206 1.00 95.00 115 VAL A CA 1
ATOM 888 C C . VAL A 1 115 ? 15.271 -1.147 -21.836 1.00 95.00 115 VAL A C 1
ATOM 890 O O . VAL A 1 115 ? 14.435 -2.044 -21.767 1.00 95.00 115 VAL A O 1
ATOM 893 N N . ALA A 1 116 ? 15.042 -0.009 -22.492 1.00 95.06 116 ALA A N 1
ATOM 894 C CA . ALA A 1 116 ? 13.830 0.221 -23.274 1.00 95.06 116 ALA A CA 1
ATOM 895 C C . ALA A 1 116 ? 13.792 -0.646 -24.545 1.00 95.06 116 ALA A C 1
ATOM 897 O O . ALA A 1 116 ? 14.824 -1.054 -25.090 1.00 95.06 116 ALA A O 1
ATOM 898 N N . ASP A 1 117 ? 12.588 -0.905 -25.054 1.00 95.56 117 ASP A N 1
ATOM 899 C CA . ASP A 1 117 ? 12.420 -1.680 -26.277 1.00 95.56 117 ASP A CA 1
ATOM 900 C C . ASP A 1 117 ? 12.997 -0.949 -27.504 1.00 95.56 117 ASP A C 1
ATOM 902 O O . ASP A 1 117 ? 13.104 0.280 -27.563 1.00 95.56 117 ASP A O 1
ATOM 906 N N . LYS A 1 118 ? 13.362 -1.726 -28.530 1.00 95.88 118 LYS A N 1
ATOM 907 C CA . LYS A 1 118 ? 14.027 -1.198 -29.731 1.00 95.88 118 LYS A CA 1
ATOM 908 C C . LYS A 1 118 ? 13.196 -0.136 -30.457 1.00 95.88 118 LYS A C 1
ATOM 910 O O . LYS A 1 118 ? 13.782 0.778 -31.033 1.00 95.88 118 LYS A O 1
ATOM 915 N N . LYS A 1 119 ? 11.860 -0.248 -30.452 1.00 97.12 119 LYS A N 1
ATOM 916 C CA . LYS A 1 119 ? 10.985 0.720 -31.131 1.00 97.12 119 LYS A CA 1
ATOM 917 C C . LYS A 1 119 ? 10.990 2.044 -30.373 1.00 97.12 119 LYS A C 1
ATOM 919 O O . LYS A 1 119 ? 11.183 3.085 -30.995 1.00 97.12 119 LYS A O 1
ATOM 924 N N . THR A 1 120 ? 10.884 1.997 -29.047 1.00 96.69 120 THR A N 1
ATOM 925 C CA . THR A 1 120 ? 10.991 3.180 -28.184 1.00 96.69 120 THR A CA 1
ATOM 926 C C . THR A 1 120 ? 12.358 3.853 -28.317 1.00 96.69 120 THR A C 1
ATOM 928 O O . THR A 1 120 ? 12.425 5.067 -28.488 1.00 96.69 120 THR A O 1
ATOM 931 N N . MET A 1 121 ? 13.456 3.090 -28.345 1.00 96.75 121 MET A N 1
ATOM 932 C CA . MET A 1 121 ? 14.803 3.651 -28.532 1.00 96.75 121 MET A CA 1
ATOM 933 C C . MET A 1 121 ? 15.001 4.311 -29.903 1.00 96.75 121 MET A C 1
ATOM 935 O O . MET A 1 121 ? 15.623 5.374 -29.995 1.00 96.75 121 MET A O 1
ATOM 939 N N . ALA A 1 122 ? 14.458 3.716 -30.970 1.00 96.88 122 ALA A N 1
ATOM 940 C CA . ALA A 1 122 ? 14.487 4.312 -32.304 1.00 96.88 122 ALA A CA 1
ATOM 941 C C . ALA A 1 122 ? 13.687 5.623 -32.342 1.00 96.88 122 ALA A C 1
ATOM 943 O O . ALA A 1 122 ? 14.206 6.638 -32.805 1.00 96.88 122 ALA A O 1
ATOM 944 N N . TYR A 1 123 ? 12.480 5.622 -31.767 1.00 97.19 123 TYR A N 1
ATOM 945 C CA . TYR A 1 123 ? 11.637 6.810 -31.641 1.00 97.19 123 TYR A CA 1
ATOM 946 C C . TYR A 1 123 ? 12.339 7.940 -30.874 1.00 97.19 123 TYR A C 1
ATOM 948 O O . TYR A 1 123 ? 12.399 9.069 -31.355 1.00 97.19 123 TYR A O 1
ATOM 956 N N . ILE A 1 124 ? 12.941 7.641 -29.717 1.00 96.31 124 ILE A N 1
ATOM 957 C CA . ILE A 1 124 ? 13.699 8.626 -28.927 1.00 96.31 124 ILE A CA 1
ATOM 958 C C . ILE A 1 124 ? 14.832 9.232 -29.767 1.00 96.31 124 ILE A C 1
ATOM 960 O O . ILE A 1 124 ? 15.014 10.450 -29.789 1.00 96.31 124 ILE A O 1
ATOM 964 N N . THR A 1 125 ? 15.573 8.392 -30.492 1.00 96.31 125 THR A N 1
ATOM 965 C CA . THR A 1 125 ? 16.696 8.831 -31.333 1.00 96.31 125 THR A CA 1
ATOM 966 C C . THR A 1 125 ? 16.236 9.754 -32.463 1.00 96.31 125 THR A C 1
ATOM 968 O O . THR A 1 125 ? 16.870 10.778 -32.732 1.00 96.31 125 THR A O 1
ATOM 971 N N . GLU A 1 126 ? 15.113 9.427 -33.102 1.00 96.94 126 GLU A N 1
ATOM 972 C CA . GLU A 1 126 ? 14.507 10.242 -34.153 1.00 96.94 126 GLU A CA 1
ATOM 973 C C . GLU A 1 126 ? 14.045 11.604 -33.623 1.00 96.94 126 GLU A C 1
ATOM 975 O O . GLU A 1 126 ? 14.386 12.637 -34.205 1.00 96.94 126 GLU A O 1
ATOM 980 N N . GLN A 1 127 ? 13.360 11.629 -32.474 1.00 96.25 127 GLN A N 1
ATOM 981 C CA . GLN A 1 127 ? 12.915 12.873 -31.838 1.00 96.25 127 GLN A CA 1
ATOM 982 C C . GLN A 1 127 ? 14.094 13.788 -31.475 1.00 96.25 127 GLN A C 1
ATOM 984 O O . GLN A 1 127 ? 14.040 14.996 -31.718 1.00 96.25 127 GLN A O 1
ATOM 989 N N . ILE A 1 128 ? 15.195 13.226 -30.961 1.00 96.25 128 ILE A N 1
ATOM 990 C CA . ILE A 1 128 ? 16.422 13.989 -30.680 1.00 96.25 128 ILE A CA 1
ATOM 991 C C . ILE A 1 128 ? 16.997 14.585 -31.970 1.00 96.25 128 ILE A C 1
ATOM 993 O O . ILE A 1 128 ? 17.380 15.757 -31.991 1.00 96.25 128 ILE A O 1
ATOM 997 N N . LYS A 1 129 ? 17.054 13.805 -33.055 1.00 96.62 129 LYS A N 1
ATOM 998 C CA . LYS A 1 129 ? 17.588 14.262 -34.345 1.00 96.62 129 LYS A CA 1
ATOM 999 C C . LYS A 1 129 ? 16.747 15.392 -34.939 1.00 96.62 129 LYS A C 1
ATOM 1001 O O . LYS A 1 129 ? 17.315 16.398 -35.354 1.00 96.62 129 LYS A O 1
ATOM 1006 N N . MET A 1 130 ? 15.421 15.254 -34.928 1.00 96.38 130 MET A N 1
ATOM 1007 C CA . MET A 1 130 ? 14.494 16.282 -35.409 1.00 96.38 130 MET A CA 1
ATOM 1008 C C . MET A 1 130 ? 14.663 17.592 -34.632 1.00 96.38 130 MET A C 1
ATOM 1010 O O . MET A 1 130 ? 14.729 18.666 -35.222 1.00 96.38 130 MET A O 1
ATOM 1014 N N . ARG A 1 131 ? 14.779 17.524 -33.300 1.00 94.56 131 ARG A N 1
ATOM 1015 C CA . ARG A 1 131 ? 14.929 18.729 -32.472 1.00 94.56 131 ARG A CA 1
ATOM 1016 C C . ARG A 1 131 ? 16.276 19.415 -32.650 1.00 94.56 131 ARG A C 1
ATOM 1018 O O . ARG A 1 131 ? 16.301 20.637 -32.643 1.00 94.56 131 ARG A O 1
ATOM 1025 N N . LYS A 1 132 ? 17.355 18.666 -32.891 1.00 94.75 132 LYS A N 1
ATOM 1026 C CA . LYS A 1 132 ? 18.671 19.240 -33.221 1.00 94.75 132 LYS A CA 1
ATOM 1027 C C . LYS A 1 132 ? 18.701 20.004 -34.548 1.00 94.75 132 LYS A C 1
ATOM 1029 O O . LYS A 1 132 ? 19.590 20.819 -34.718 1.00 94.75 132 LYS A O 1
ATOM 1034 N N . GLN A 1 133 ? 17.786 19.727 -35.478 1.00 91.25 133 GLN A N 1
ATOM 1035 C CA . GLN A 1 133 ? 17.693 20.450 -36.755 1.00 91.25 133 GLN A CA 1
ATOM 1036 C C . GLN A 1 133 ? 16.921 21.771 -36.645 1.00 91.25 133 GLN A C 1
ATOM 1038 O O . GLN A 1 133 ? 17.042 22.618 -37.521 1.00 91.25 133 GLN A O 1
ATOM 1043 N N . ASN A 1 134 ? 16.126 21.934 -35.585 1.00 83.19 134 ASN A N 1
ATOM 1044 C CA . ASN A 1 134 ? 15.320 23.129 -35.325 1.00 83.19 134 ASN A CA 1
ATOM 1045 C C . ASN A 1 134 ? 16.017 24.119 -34.369 1.00 83.19 134 ASN A C 1
ATOM 1047 O O . ASN A 1 134 ? 15.358 25.012 -33.834 1.00 83.19 134 ASN A O 1
ATOM 1051 N N . VAL A 1 135 ? 17.313 23.919 -34.120 1.00 67.31 135 VAL A N 1
ATOM 1052 C CA . VAL A 1 135 ? 18.217 24.786 -33.347 1.00 67.31 135 VAL A CA 1
ATOM 1053 C C . VAL A 1 135 ? 19.309 25.256 -34.292 1.00 67.31 135 VAL A C 1
ATOM 1055 O O . VAL A 1 135 ? 19.626 26.461 -34.246 1.00 67.31 135 VAL A O 1
#

Radius of gyration: 20.84 Å; chains: 1; bounding box: 38×49×57 Å